Protein AF-A0A8H7TPP0-F1 (afdb_monomer_lite)

Secondary structure (DSSP, 8-state):
--TTS-EEEEEHHHH---SSGGG-TTTT-EEEEEETTEEEEEEEEEEE-TTTS-TT-EEE-HHHHHHHS-GGG-----EEEE-----SS-------PPP------

Structure (mmCIF, N/CA/C/O backbone):
data_AF-A0A8H7TPP0-F1
#
_entry.id   AF-A0A8H7TPP0-F1
#
loop_
_atom_site.group_PDB
_atom_site.id
_atom_site.type_symbol
_atom_site.label_atom_id
_atom_site.label_alt_id
_atom_site.label_comp_id
_atom_site.label_asym_id
_atom_site.label_entity_id
_atom_site.label_seq_id
_atom_site.pdbx_PDB_ins_code
_atom_site.Cartn_x
_atom_site.Cartn_y
_atom_site.Cartn_z
_atom_site.occupancy
_atom_site.B_iso_or_equiv
_atom_site.auth_seq_id
_atom_site.auth_comp_id
_atom_site.auth_asym_id
_atom_site.auth_atom_id
_atom_site.pdbx_PDB_model_num
ATOM 1 N N . MET A 1 1 ? -3.967 13.024 -3.037 1.00 47.53 1 MET A N 1
ATOM 2 C CA . MET A 1 1 ? -5.125 12.109 -2.986 1.00 47.53 1 MET A CA 1
ATOM 3 C C . MET A 1 1 ? -6.413 12.919 -2.833 1.00 47.53 1 MET A C 1
ATOM 5 O O . MET A 1 1 ? -6.389 13.888 -2.089 1.00 47.53 1 MET A O 1
ATOM 9 N N . HIS A 1 2 ? -7.486 12.621 -3.568 1.00 42.88 2 HIS A N 1
ATOM 10 C CA . HIS A 1 2 ? -8.831 13.176 -3.329 1.00 42.88 2 HIS A CA 1
ATOM 11 C C . HIS A 1 2 ? -9.809 12.001 -3.185 1.00 42.88 2 HIS A C 1
ATOM 13 O O . HIS A 1 2 ? -9.740 11.022 -3.929 1.00 42.88 2 HIS A O 1
ATOM 19 N N . ASP A 1 3 ? -10.685 12.098 -2.190 1.00 51.16 3 ASP A N 1
ATOM 20 C CA . ASP A 1 3 ? -11.010 11.003 -1.268 1.00 51.16 3 ASP A CA 1
ATOM 21 C C . ASP A 1 3 ? -12.348 10.299 -1.540 1.00 51.16 3 ASP A C 1
ATOM 23 O O . ASP A 1 3 ? -13.249 10.319 -0.705 1.00 51.16 3 ASP A O 1
ATOM 27 N N . THR A 1 4 ? -12.514 9.661 -2.701 1.00 50.41 4 THR A N 1
ATOM 28 C CA . THR A 1 4 ? -13.732 8.847 -2.957 1.00 50.41 4 THR A CA 1
ATOM 29 C C . THR A 1 4 ? -13.496 7.491 -3.607 1.00 50.41 4 THR A C 1
ATOM 31 O O . THR A 1 4 ? -14.320 6.595 -3.439 1.00 50.41 4 THR A O 1
ATOM 34 N N . ASN A 1 5 ? -12.355 7.279 -4.258 1.00 60.00 5 ASN A N 1
ATOM 35 C CA . ASN A 1 5 ? -12.004 5.976 -4.812 1.00 60.00 5 ASN A CA 1
ATOM 36 C C . ASN A 1 5 ? -11.072 5.289 -3.815 1.00 60.00 5 ASN A C 1
ATOM 38 O O . ASN A 1 5 ? -10.135 5.924 -3.345 1.00 60.00 5 ASN A O 1
ATOM 42 N N . GLY A 1 6 ? -11.341 4.036 -3.441 1.00 75.56 6 GLY A N 1
ATOM 43 C CA . GLY A 1 6 ? -10.471 3.275 -2.544 1.00 75.56 6 GLY A CA 1
ATOM 44 C C . GLY A 1 6 ? -9.111 3.046 -3.192 1.00 75.56 6 GLY A C 1
ATOM 45 O O . GLY A 1 6 ? -8.923 2.067 -3.913 1.00 75.56 6 GLY A O 1
ATOM 46 N N . VAL A 1 7 ? -8.192 3.986 -2.989 1.00 84.88 7 VAL A N 1
ATOM 47 C CA . VAL A 1 7 ? -6.881 4.019 -3.631 1.00 84.88 7 VAL A CA 1
ATOM 48 C C . VAL A 1 7 ? -5.772 3.947 -2.597 1.00 84.88 7 VAL A C 1
ATOM 50 O O . VAL A 1 7 ? -5.958 4.296 -1.429 1.00 84.88 7 VAL A O 1
ATOM 53 N N . VAL A 1 8 ? -4.618 3.475 -3.050 1.00 87.50 8 VAL A N 1
ATOM 54 C CA . VAL A 1 8 ? -3.416 3.333 -2.239 1.00 87.50 8 VAL A CA 1
ATOM 55 C C . VAL A 1 8 ? -2.188 3.802 -3.011 1.00 87.50 8 VAL A C 1
ATOM 57 O O . VAL A 1 8 ? -2.067 3.570 -4.221 1.00 87.50 8 VAL A O 1
ATOM 60 N N . ALA A 1 9 ? -1.275 4.448 -2.293 1.00 87.81 9 ALA A N 1
ATOM 61 C CA . ALA A 1 9 ? 0.085 4.688 -2.726 1.00 87.81 9 ALA A CA 1
ATOM 62 C C . ALA A 1 9 ? 1.005 3.604 -2.158 1.00 87.81 9 ALA A C 1
ATOM 64 O O . ALA A 1 9 ? 1.010 3.367 -0.948 1.00 87.81 9 ALA A O 1
ATOM 65 N N . LEU A 1 10 ? 1.794 2.956 -3.016 1.00 87.69 10 LEU A N 1
ATOM 66 C CA . LEU A 1 10 ? 2.853 2.050 -2.559 1.00 87.69 10 LEU A CA 1
ATOM 67 C C . LEU A 1 10 ? 4.170 2.809 -2.411 1.00 87.69 10 LEU A C 1
ATOM 69 O O . LEU A 1 10 ? 4.400 3.805 -3.104 1.00 87.69 10 LEU A O 1
ATOM 73 N N . SER A 1 11 ? 5.054 2.313 -1.546 1.00 86.81 11 SER A N 1
ATOM 74 C CA . SER A 1 11 ? 6.422 2.822 -1.450 1.00 86.81 11 SER A CA 1
ATOM 75 C C . SER A 1 11 ? 7.130 2.766 -2.809 1.00 86.81 11 SER A C 1
ATOM 77 O O . SER A 1 11 ? 6.879 1.879 -3.625 1.00 86.81 11 SER A O 1
ATOM 79 N N . ALA A 1 12 ? 8.072 3.676 -3.060 1.00 84.50 12 ALA A N 1
ATOM 80 C CA . ALA A 1 12 ? 8.864 3.652 -4.291 1.00 84.50 12 ALA A CA 1
ATOM 81 C C . ALA A 1 12 ? 9.621 2.323 -4.507 1.00 84.50 12 ALA A C 1
ATOM 83 O O . ALA A 1 12 ? 9.895 1.964 -5.652 1.00 84.50 12 ALA A O 1
ATOM 84 N N . TYR A 1 13 ? 9.935 1.595 -3.431 1.00 84.38 13 TYR A N 1
ATOM 85 C CA . TYR A 1 13 ? 10.589 0.287 -3.490 1.00 84.38 13 TYR A CA 1
ATOM 86 C C . TYR A 1 13 ? 9.640 -0.805 -3.998 1.00 84.38 13 TYR A C 1
ATOM 88 O O . TYR A 1 13 ? 10.044 -1.624 -4.820 1.00 84.38 13 TYR A O 1
ATOM 96 N N . ASP A 1 14 ? 8.374 -0.769 -3.574 1.00 84.94 14 ASP A N 1
ATOM 97 C CA . ASP A 1 14 ? 7.351 -1.747 -3.967 1.00 84.94 14 ASP A CA 1
ATOM 98 C C . ASP A 1 14 ? 6.653 -1.364 -5.283 1.00 84.94 14 ASP A C 1
ATOM 100 O O . ASP A 1 14 ? 6.119 -2.219 -5.990 1.00 84.94 14 ASP A O 1
ATOM 104 N N . TYR A 1 15 ? 6.671 -0.073 -5.634 1.00 83.50 15 TYR A N 1
ATOM 105 C CA . TYR A 1 15 ? 6.072 0.448 -6.862 1.00 83.50 15 TYR A CA 1
ATOM 106 C C . TYR A 1 15 ? 6.940 0.193 -8.105 1.00 83.50 15 TYR A C 1
ATOM 108 O O . TYR A 1 15 ? 6.436 0.102 -9.226 1.00 83.50 15 TYR A O 1
ATOM 116 N N . GLY A 1 16 ? 8.253 0.057 -7.911 1.00 84.75 16 GLY A N 1
ATOM 117 C CA . GLY A 1 16 ? 9.228 -0.162 -8.974 1.00 84.75 16 GLY A CA 1
ATOM 118 C C . GLY A 1 16 ? 9.889 1.120 -9.490 1.00 84.75 16 GLY A C 1
ATOM 119 O O . GLY A 1 16 ? 9.565 2.246 -9.102 1.00 84.75 16 GLY A O 1
ATOM 120 N N . THR A 1 17 ? 10.860 0.936 -10.385 1.00 83.25 17 THR A N 1
ATOM 121 C CA . THR A 1 17 ? 11.792 1.983 -10.843 1.00 83.25 17 THR A CA 1
ATOM 122 C C . THR A 1 17 ? 11.501 2.499 -12.253 1.00 83.25 17 THR A C 1
ATOM 124 O O . THR A 1 17 ? 12.348 3.166 -12.847 1.00 83.25 17 THR A O 1
ATOM 127 N N . GLU A 1 18 ? 10.310 2.218 -12.789 1.00 80.88 18 GLU A N 1
ATOM 128 C CA . GLU A 1 18 ? 9.907 2.661 -14.126 1.00 80.88 18 GLU A CA 1
ATOM 129 C C . GLU A 1 18 ? 10.059 4.178 -14.300 1.00 80.88 18 GLU A C 1
ATOM 131 O O . GLU A 1 18 ? 9.644 4.971 -13.446 1.00 80.88 18 GLU A O 1
ATOM 136 N N . ALA A 1 19 ? 10.628 4.587 -15.440 1.00 81.88 19 ALA A N 1
ATOM 137 C CA . ALA A 1 19 ? 10.871 5.997 -15.751 1.00 81.88 19 ALA A CA 1
ATOM 138 C C . ALA A 1 19 ? 9.562 6.799 -15.847 1.00 81.88 19 ALA A C 1
ATOM 140 O O . ALA A 1 19 ? 9.508 7.959 -15.441 1.00 81.88 19 ALA A O 1
ATOM 141 N N . ASN A 1 20 ? 8.500 6.163 -16.354 1.00 79.94 20 ASN A N 1
ATOM 142 C CA . ASN A 1 20 ? 7.138 6.672 -16.271 1.00 79.94 20 ASN A CA 1
ATOM 143 C C . ASN A 1 20 ? 6.349 5.817 -15.261 1.00 79.94 20 ASN A C 1
ATOM 145 O O . ASN A 1 20 ? 6.031 4.671 -15.583 1.00 79.94 20 ASN A O 1
ATOM 149 N N . PRO A 1 21 ? 5.991 6.342 -14.075 1.00 73.94 21 PRO A N 1
ATOM 150 C CA . PRO A 1 21 ? 5.285 5.571 -13.049 1.00 73.94 21 PRO A CA 1
ATOM 151 C C . PRO A 1 21 ? 3.905 5.082 -13.511 1.00 73.94 21 PRO A C 1
ATOM 153 O O . PRO A 1 21 ? 3.449 4.042 -13.056 1.00 73.94 21 PRO A O 1
ATOM 156 N N . ASN A 1 22 ? 3.279 5.748 -14.486 1.00 78.94 22 ASN A N 1
ATOM 157 C CA . ASN A 1 22 ? 2.014 5.285 -15.064 1.00 78.94 22 ASN A CA 1
ATOM 158 C C . ASN A 1 22 ? 2.141 3.937 -15.797 1.00 78.94 22 ASN A C 1
ATOM 160 O O . ASN A 1 22 ? 1.138 3.266 -16.016 1.00 78.94 22 ASN A O 1
ATOM 164 N N . ASN A 1 23 ? 3.363 3.543 -16.172 1.00 80.06 23 ASN A N 1
ATOM 165 C CA . ASN A 1 23 ? 3.650 2.272 -16.834 1.00 80.06 23 ASN A CA 1
ATOM 166 C C . ASN A 1 23 ? 4.112 1.189 -15.847 1.00 80.06 23 ASN A C 1
ATOM 168 O O . ASN A 1 23 ? 4.440 0.083 -16.275 1.00 80.06 23 ASN A O 1
ATOM 172 N N . ALA A 1 24 ? 4.175 1.491 -14.546 1.00 83.75 24 ALA A N 1
ATOM 173 C CA . ALA A 1 24 ? 4.558 0.509 -13.546 1.00 83.75 24 ALA A CA 1
ATOM 174 C C . ALA A 1 24 ? 3.588 -0.674 -13.561 1.00 83.75 24 ALA A C 1
ATOM 176 O O . ALA A 1 24 ? 2.373 -0.493 -13.522 1.00 83.75 24 ALA A O 1
ATOM 177 N N . ALA A 1 25 ? 4.129 -1.894 -13.546 1.00 85.00 25 ALA A N 1
ATOM 178 C CA . ALA A 1 25 ? 3.336 -3.124 -13.569 1.00 85.00 25 ALA A CA 1
ATOM 179 C C . ALA A 1 25 ? 2.388 -3.268 -12.363 1.00 85.00 25 ALA A C 1
ATOM 181 O O . ALA A 1 25 ? 1.474 -4.090 -12.386 1.00 85.00 25 ALA A O 1
ATOM 182 N N . VAL A 1 26 ? 2.618 -2.500 -11.294 1.00 85.06 26 VAL A N 1
ATOM 183 C CA . VAL A 1 26 ? 1.751 -2.458 -10.111 1.00 85.06 26 VAL A CA 1
ATOM 184 C C . VAL A 1 26 ? 0.613 -1.441 -10.224 1.00 85.06 26 VAL A C 1
ATOM 186 O O . VAL A 1 26 ? -0.373 -1.567 -9.504 1.00 85.06 26 VAL A O 1
ATOM 189 N N . CYS A 1 27 ? 0.726 -0.443 -11.105 1.00 86.00 27 CYS A N 1
ATOM 190 C CA . CYS A 1 27 ? -0.279 0.603 -11.253 1.00 86.00 27 CYS A CA 1
ATOM 191 C C . CYS A 1 27 ? -1.589 0.003 -11.790 1.00 86.00 27 CYS A C 1
ATOM 193 O O . CYS A 1 27 ? -1.591 -0.810 -12.713 1.00 86.00 27 CYS A O 1
ATOM 195 N N . GLY A 1 28 ? -2.714 0.365 -11.178 1.00 84.62 28 GLY A N 1
ATOM 196 C CA . GLY A 1 28 ? -4.042 -0.163 -11.481 1.00 84.62 28 GLY A CA 1
ATOM 197 C C . GLY A 1 28 ? -4.360 -1.529 -10.859 1.00 84.62 28 GLY A C 1
ATOM 198 O O . GLY A 1 28 ? -5.509 -1.973 -10.961 1.00 84.62 28 GLY A O 1
ATOM 199 N N . ARG A 1 29 ? -3.406 -2.198 -10.191 1.00 87.19 29 ARG A N 1
ATOM 200 C CA . ARG A 1 29 ? -3.665 -3.467 -9.485 1.00 87.19 29 ARG A CA 1
ATOM 201 C C . ARG A 1 29 ? -4.356 -3.239 -8.149 1.00 87.19 29 ARG A C 1
ATOM 203 O O . ARG A 1 29 ? -4.251 -2.175 -7.547 1.00 87.19 29 ARG A O 1
ATOM 210 N N . TRP A 1 30 ? -5.070 -4.260 -7.693 1.00 88.25 30 TRP A N 1
ATOM 211 C CA . TRP A 1 30 ? -5.728 -4.263 -6.391 1.00 88.25 30 TRP A CA 1
ATOM 212 C C . TRP A 1 30 ? -4.844 -4.946 -5.357 1.00 88.25 30 TRP A C 1
ATOM 214 O O . TRP A 1 30 ? -4.221 -5.967 -5.647 1.00 88.25 30 TRP A O 1
ATOM 224 N N . ILE A 1 31 ? -4.825 -4.397 -4.149 1.00 88.81 31 ILE A N 1
ATOM 225 C CA . ILE A 1 31 ? -4.244 -5.040 -2.976 1.00 88.81 31 ILE A CA 1
ATOM 226 C C . ILE A 1 31 ? -5.330 -5.308 -1.945 1.00 88.81 31 ILE A C 1
ATOM 228 O O . ILE A 1 31 ? -6.303 -4.561 -1.813 1.00 88.81 31 ILE A O 1
ATOM 232 N N . LYS A 1 32 ? -5.133 -6.373 -1.182 1.00 90.56 32 LYS A N 1
ATOM 233 C CA . LYS A 1 32 ? -5.909 -6.717 -0.002 1.00 90.56 32 LYS A CA 1
ATOM 234 C C . LYS A 1 32 ? -5.121 -6.273 1.221 1.00 90.56 32 LYS A C 1
ATOM 236 O O . LYS A 1 32 ? -3.996 -6.715 1.395 1.00 90.56 32 LYS A O 1
ATOM 241 N N . ILE A 1 33 ? -5.720 -5.451 2.073 1.00 89.75 33 ILE A N 1
ATOM 242 C CA . ILE A 1 33 ? -5.100 -4.910 3.288 1.00 89.75 33 ILE A CA 1
ATOM 243 C C . ILE A 1 33 ? -5.803 -5.525 4.491 1.00 89.75 33 ILE A C 1
ATOM 245 O O . ILE A 1 33 ? -7.032 -5.542 4.542 1.00 89.75 33 ILE A O 1
ATOM 249 N N . THR A 1 34 ? -5.046 -6.034 5.458 1.00 88.50 34 THR A N 1
ATOM 250 C CA . THR A 1 34 ? -5.571 -6.631 6.687 1.00 88.50 34 THR A CA 1
ATOM 251 C C . THR A 1 34 ? -4.935 -5.988 7.906 1.00 88.50 34 THR A C 1
ATOM 253 O O . THR A 1 34 ? -3.716 -5.945 8.032 1.00 88.50 34 THR A O 1
ATOM 256 N N . ALA A 1 35 ? -5.771 -5.515 8.823 1.00 89.19 35 ALA A N 1
ATOM 257 C CA . ALA A 1 35 ? -5.340 -4.940 10.085 1.00 89.19 35 ALA A CA 1
ATOM 258 C C . ALA A 1 35 ? -6.454 -4.992 11.130 1.00 89.19 35 ALA A C 1
ATOM 260 O O . ALA A 1 35 ? -7.636 -4.951 10.795 1.00 89.19 35 ALA A O 1
ATOM 261 N N . LYS A 1 36 ? -6.090 -5.093 12.416 1.00 86.94 36 LYS A N 1
ATOM 262 C CA . LYS A 1 36 ? -7.050 -5.207 13.537 1.00 86.94 36 LYS A CA 1
ATOM 263 C C . LYS A 1 36 ? -8.137 -6.285 13.328 1.00 86.94 36 LYS A C 1
ATOM 265 O O . LYS A 1 36 ? -9.271 -6.131 13.772 1.00 86.94 36 LYS A O 1
ATOM 270 N N . GLY A 1 37 ? -7.807 -7.370 12.621 1.00 87.88 37 GLY A N 1
ATOM 271 C CA . GLY A 1 37 ? -8.759 -8.436 12.281 1.00 87.88 37 GLY A CA 1
ATOM 272 C C . GLY A 1 37 ? -9.805 -8.061 11.221 1.00 87.88 37 GLY A C 1
ATOM 273 O O . GLY A 1 37 ? -10.712 -8.849 10.966 1.00 87.88 37 GLY A O 1
ATOM 274 N N . ARG A 1 38 ? -9.691 -6.884 10.597 1.00 88.56 38 ARG A N 1
ATOM 275 C CA . ARG A 1 38 ? -10.488 -6.460 9.444 1.00 88.56 38 ARG A CA 1
ATOM 276 C C . ARG A 1 38 ? -9.666 -6.526 8.173 1.00 88.56 38 ARG A C 1
ATOM 278 O O . ARG A 1 38 ? -8.450 -6.366 8.198 1.00 88.56 38 ARG A O 1
ATOM 285 N N . THR A 1 39 ? -10.357 -6.713 7.061 1.00 88.44 39 THR A N 1
ATOM 286 C CA . THR A 1 39 ? -9.758 -6.758 5.734 1.00 88.44 39 THR A CA 1
ATOM 287 C C . THR A 1 39 ? -10.532 -5.836 4.804 1.00 88.44 39 THR A C 1
ATOM 289 O O . THR A 1 39 ? -11.755 -5.930 4.735 1.00 88.44 39 THR A O 1
ATOM 292 N N . THR A 1 40 ? -9.816 -5.007 4.053 1.00 90.38 40 THR A N 1
ATOM 293 C CA . THR A 1 40 ? -10.359 -4.162 2.980 1.00 90.38 40 THR A CA 1
ATOM 294 C C . THR A 1 40 ? -9.490 -4.284 1.723 1.00 90.38 40 THR A C 1
ATOM 296 O O . THR A 1 40 ? -8.507 -5.033 1.704 1.00 90.38 40 THR A O 1
ATOM 299 N N . ARG A 1 41 ? -9.876 -3.608 0.642 1.00 90.06 41 ARG A N 1
ATOM 300 C CA . ARG A 1 41 ? -9.190 -3.633 -0.652 1.00 90.06 41 ARG A CA 1
ATOM 301 C C . ARG A 1 41 ? -8.992 -2.215 -1.163 1.00 90.06 41 ARG A C 1
ATOM 303 O O . ARG A 1 41 ? -9.879 -1.381 -1.011 1.00 90.06 41 ARG A O 1
ATOM 310 N N . ALA A 1 42 ? -7.859 -1.970 -1.807 1.00 88.88 42 ALA A N 1
ATOM 311 C CA . ALA A 1 42 ? -7.549 -0.685 -2.423 1.00 88.88 42 ALA A CA 1
ATOM 312 C C . ALA A 1 42 ? -6.835 -0.880 -3.760 1.00 88.88 42 ALA A C 1
ATOM 314 O O . ALA A 1 42 ? -6.119 -1.864 -3.952 1.00 88.88 42 ALA A O 1
ATOM 315 N N . GLN A 1 43 ? -7.024 0.061 -4.680 1.00 88.25 43 GLN A N 1
ATOM 316 C CA . GLN A 1 43 ? -6.370 0.051 -5.982 1.00 88.25 43 GLN A CA 1
ATOM 317 C C . GLN A 1 43 ? -5.119 0.932 -5.974 1.00 88.25 43 GLN A C 1
ATOM 319 O O . GLN A 1 43 ? -5.161 2.093 -5.568 1.00 88.25 43 GLN A O 1
ATOM 324 N N . VAL A 1 44 ? -4.003 0.385 -6.444 1.00 88.62 44 VAL A N 1
ATOM 325 C CA . VAL A 1 44 ? -2.722 1.085 -6.537 1.00 88.62 44 VAL A CA 1
ATOM 326 C C . VAL A 1 44 ? -2.801 2.119 -7.648 1.00 88.62 44 VAL A C 1
ATOM 328 O O . VAL A 1 44 ? -2.924 1.764 -8.816 1.00 88.62 44 VAL A O 1
ATOM 331 N N . TRP A 1 45 ? -2.709 3.396 -7.296 1.00 87.62 45 TRP A N 1
ATOM 332 C CA . TRP A 1 45 ? -2.747 4.494 -8.271 1.00 87.62 45 TRP A CA 1
ATOM 333 C C . TRP A 1 45 ? -1.641 5.516 -8.090 1.00 87.62 45 TRP A C 1
ATOM 335 O O . TRP A 1 45 ? -1.419 6.324 -8.989 1.00 87.62 45 TRP A O 1
ATOM 345 N N . ASP A 1 46 ? -0.940 5.472 -6.963 1.00 83.81 46 ASP A N 1
ATOM 346 C CA . ASP A 1 46 ? 0.068 6.465 -6.640 1.00 83.81 46 ASP A CA 1
ATOM 347 C C . ASP A 1 46 ? 1.351 5.805 -6.130 1.00 83.81 46 ASP A C 1
ATOM 349 O O . ASP A 1 46 ? 1.365 4.652 -5.683 1.00 83.81 46 ASP A O 1
ATOM 353 N N . LYS A 1 47 ? 2.447 6.547 -6.231 1.00 83.56 47 LYS A N 1
ATOM 354 C CA . LYS A 1 47 ? 3.755 6.155 -5.727 1.00 83.56 47 LYS A CA 1
ATOM 355 C C . LYS A 1 47 ? 4.147 7.124 -4.630 1.00 83.56 47 LYS A C 1
ATOM 357 O O . LYS A 1 47 ? 4.432 8.288 -4.901 1.00 83.56 47 LYS A O 1
ATOM 362 N N . CYS A 1 48 ? 4.260 6.617 -3.413 1.00 82.38 48 CYS A N 1
ATOM 363 C CA . CYS A 1 48 ? 4.812 7.388 -2.319 1.00 82.38 48 CYS A CA 1
ATOM 364 C C . CYS A 1 48 ? 6.350 7.423 -2.431 1.00 82.38 48 CYS A C 1
ATOM 366 O O . CYS A 1 48 ? 6.989 6.370 -2.571 1.00 82.38 48 CYS A O 1
ATOM 368 N N . PRO A 1 49 ? 6.984 8.607 -2.409 1.00 76.81 49 PRO A N 1
ATOM 369 C CA . PRO A 1 49 ? 8.434 8.721 -2.495 1.00 76.81 49 PRO A CA 1
ATOM 370 C C . PRO A 1 49 ? 9.121 8.035 -1.305 1.00 76.81 49 PRO A C 1
ATOM 372 O O . PRO A 1 49 ? 8.677 8.124 -0.164 1.00 76.81 49 PRO A O 1
ATOM 375 N N . GLY A 1 50 ? 10.254 7.375 -1.565 1.00 64.81 50 GLY A N 1
ATOM 376 C CA . GLY A 1 50 ? 10.914 6.496 -0.587 1.00 64.81 50 GLY A CA 1
ATOM 377 C C . GLY A 1 50 ? 11.466 7.176 0.674 1.00 64.81 50 GLY A C 1
ATOM 378 O O . GLY A 1 50 ? 11.846 6.478 1.607 1.00 64.81 50 GLY A O 1
ATOM 379 N N . ILE A 1 51 ? 11.536 8.512 0.708 1.00 72.00 51 ILE A N 1
ATOM 380 C CA . ILE A 1 51 ? 11.944 9.276 1.901 1.00 72.00 51 ILE A CA 1
ATOM 381 C C . ILE A 1 51 ? 10.781 9.359 2.907 1.00 72.00 51 ILE A C 1
ATOM 383 O O . ILE A 1 51 ? 11.017 9.418 4.108 1.00 72.00 51 ILE A O 1
ATOM 387 N N . GLU A 1 52 ? 9.538 9.336 2.417 1.00 74.38 52 GLU A N 1
ATOM 388 C CA . GLU A 1 52 ? 8.315 9.472 3.221 1.00 74.38 52 GLU A CA 1
ATOM 389 C C . GLU A 1 52 ? 7.627 8.121 3.461 1.00 74.38 52 GLU A C 1
ATOM 391 O O . GLU A 1 52 ? 6.990 7.936 4.495 1.00 74.38 52 GLU A O 1
ATOM 396 N N . CYS A 1 53 ? 7.811 7.154 2.552 1.00 79.50 53 CYS A N 1
ATOM 397 C CA . CYS A 1 53 ? 7.321 5.786 2.704 1.00 79.50 53 CYS A CA 1
ATOM 398 C C . CYS A 1 53 ? 8.468 4.776 2.579 1.00 79.50 53 CYS A C 1
ATOM 400 O O . CYS A 1 53 ? 8.942 4.527 1.462 1.00 79.50 53 CYS A O 1
ATOM 402 N N . PRO A 1 54 ? 8.915 4.169 3.692 1.00 80.25 54 PRO A N 1
ATOM 403 C CA . PRO A 1 54 ? 9.875 3.078 3.626 1.00 80.25 54 PRO A CA 1
ATOM 404 C C . PRO A 1 54 ? 9.257 1.844 2.944 1.00 80.25 54 PRO A C 1
ATOM 406 O O . PRO A 1 54 ? 8.049 1.772 2.711 1.00 80.25 54 PRO A O 1
ATOM 409 N N . SER A 1 55 ? 10.099 0.875 2.579 1.00 78.38 55 SER A N 1
ATOM 410 C CA . SER A 1 55 ? 9.651 -0.355 1.907 1.00 78.38 55 SER A CA 1
ATOM 411 C C . SER A 1 55 ? 8.591 -1.083 2.738 1.00 78.38 55 SER A C 1
ATOM 413 O O . SER A 1 55 ? 8.764 -1.245 3.941 1.00 78.38 55 SER A O 1
ATOM 415 N N . GLY A 1 56 ? 7.513 -1.541 2.107 1.00 80.50 56 GLY A N 1
ATOM 416 C CA . GLY A 1 56 ? 6.382 -2.192 2.769 1.00 80.50 56 GLY A CA 1
ATOM 417 C C . GLY A 1 56 ? 5.303 -1.232 3.279 1.00 80.50 56 GLY A C 1
ATOM 418 O O . GLY A 1 56 ? 4.179 -1.679 3.515 1.00 80.50 56 GLY A O 1
ATOM 419 N N . SER A 1 57 ? 5.592 0.070 3.394 1.00 83.25 57 SER A N 1
ATOM 420 C CA . SER A 1 57 ? 4.598 1.067 3.797 1.00 83.25 57 SER A CA 1
ATOM 421 C C . SER A 1 57 ? 3.644 1.413 2.659 1.00 83.25 57 SER A C 1
ATOM 423 O O . SER A 1 57 ? 4.037 1.549 1.496 1.00 83.25 57 SER A O 1
ATOM 425 N N . ILE A 1 58 ? 2.381 1.606 3.034 1.00 86.56 58 ILE A N 1
ATOM 426 C CA . ILE A 1 58 ? 1.302 2.012 2.140 1.00 86.56 58 ILE A CA 1
ATOM 427 C C . ILE A 1 58 ? 0.598 3.244 2.700 1.00 86.56 58 ILE A C 1
ATOM 429 O O . ILE A 1 58 ? 0.390 3.343 3.909 1.00 86.56 58 ILE A O 1
ATOM 433 N N . ASP A 1 59 ? 0.217 4.162 1.818 1.00 87.69 59 ASP A N 1
ATOM 434 C CA . ASP A 1 59 ? -0.621 5.311 2.162 1.00 87.69 59 ASP A CA 1
ATOM 435 C C . ASP A 1 59 ? -1.995 5.136 1.513 1.00 87.69 59 ASP A C 1
ATOM 437 O O . ASP A 1 59 ? -2.110 5.030 0.293 1.00 87.69 59 ASP A O 1
ATOM 441 N N . ILE A 1 60 ? -3.035 5.012 2.331 1.00 86.44 60 ILE A N 1
ATOM 442 C CA . ILE A 1 60 ? -4.379 4.615 1.896 1.00 86.44 60 ILE A CA 1
ATOM 443 C C . ILE A 1 60 ? -5.361 5.765 2.061 1.00 86.44 60 ILE A C 1
ATOM 445 O O . ILE A 1 60 ? -5.206 6.614 2.936 1.00 86.44 60 ILE A O 1
ATOM 449 N N . SER A 1 61 ? -6.412 5.791 1.240 1.00 86.19 61 SER A N 1
ATOM 450 C CA . SER A 1 61 ? -7.395 6.874 1.329 1.00 86.19 61 SER A CA 1
ATOM 451 C C . SER A 1 61 ? -8.140 6.834 2.665 1.00 86.19 61 SER A C 1
ATOM 453 O O . SER A 1 61 ? -8.350 5.747 3.216 1.00 86.19 61 SER A O 1
ATOM 455 N N . PRO A 1 62 ? -8.617 7.986 3.176 1.00 85.88 62 PRO A N 1
ATOM 456 C CA . PRO A 1 62 ? -9.389 8.035 4.415 1.00 85.88 62 PRO A CA 1
ATOM 457 C C . PRO A 1 62 ? -10.576 7.065 4.416 1.00 85.88 62 PRO A C 1
ATOM 459 O O . PRO A 1 62 ? -10.877 6.469 5.444 1.00 85.88 62 PRO A O 1
ATOM 462 N N . SER A 1 63 ? -11.205 6.853 3.256 1.00 84.12 63 SER A N 1
ATOM 463 C CA . SER A 1 63 ? -12.272 5.865 3.071 1.00 84.12 63 SER A CA 1
ATOM 464 C C . SER A 1 63 ? -11.817 4.424 3.343 1.00 84.12 63 SER A C 1
ATOM 466 O O . SER A 1 63 ? -12.473 3.719 4.101 1.00 84.12 63 SER A O 1
ATOM 468 N N . VAL A 1 64 ? -10.671 4.000 2.800 1.00 85.19 64 VAL A N 1
ATOM 469 C CA . VAL A 1 64 ? -10.108 2.654 3.026 1.00 85.19 64 VAL A CA 1
ATOM 470 C C . VAL A 1 64 ? -9.661 2.499 4.480 1.00 85.19 64 VAL A C 1
ATOM 472 O O . VAL A 1 64 ? -9.844 1.442 5.082 1.00 85.19 64 VAL A O 1
ATOM 475 N N . PHE A 1 65 ? -9.104 3.555 5.080 1.00 87.62 65 PHE A N 1
ATOM 476 C CA . PHE A 1 65 ? -8.697 3.531 6.485 1.00 87.62 65 PHE A CA 1
ATOM 477 C C . PHE A 1 65 ? -9.905 3.380 7.421 1.00 87.62 65 PHE A C 1
ATOM 479 O O . PHE A 1 65 ? -9.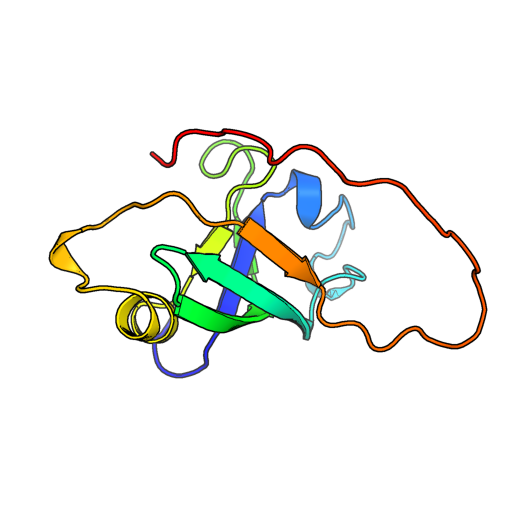856 2.570 8.346 1.00 87.62 65 PHE A O 1
ATOM 486 N N . GLN A 1 66 ? -11.005 4.089 7.144 1.00 88.56 66 GLN A N 1
ATOM 487 C CA . GLN A 1 66 ? -12.257 4.020 7.911 1.00 88.56 66 GLN A CA 1
ATOM 488 C C . GLN A 1 66 ? -12.904 2.627 7.912 1.00 88.56 66 GLN A C 1
ATOM 490 O O . GLN A 1 66 ? -13.533 2.252 8.905 1.00 88.56 66 GLN A O 1
ATOM 495 N N . ASP A 1 67 ? -12.704 1.823 6.861 1.00 87.00 67 ASP A N 1
ATOM 496 C CA . ASP A 1 67 ? -13.156 0.424 6.843 1.00 87.00 67 ASP A CA 1
ATOM 497 C C . ASP A 1 67 ? -12.448 -0.421 7.918 1.00 87.00 67 ASP A C 1
ATOM 499 O O . ASP A 1 67 ? -13.026 -1.349 8.502 1.00 87.00 67 ASP A O 1
ATOM 503 N N . ILE A 1 68 ? -11.191 -0.082 8.215 1.00 88.44 68 ILE A N 1
ATOM 504 C CA . ILE A 1 68 ? -10.347 -0.768 9.194 1.00 88.44 68 ILE A CA 1
ATOM 505 C C . ILE A 1 68 ? -10.569 -0.192 10.598 1.00 88.44 68 ILE A C 1
ATOM 507 O O . ILE A 1 68 ? -10.809 -0.941 11.548 1.00 88.44 68 ILE A O 1
ATOM 511 N N . THR A 1 69 ? -10.453 1.127 10.764 1.00 88.44 69 THR A N 1
ATOM 512 C CA . THR A 1 69 ? -10.504 1.797 12.071 1.00 88.44 69 THR A CA 1
ATOM 513 C C . THR A 1 69 ? -10.839 3.286 11.941 1.00 88.44 69 THR A C 1
ATOM 515 O O . THR A 1 69 ? -10.770 3.868 10.868 1.00 88.44 69 THR A O 1
ATOM 518 N N . ASP A 1 70 ? -11.159 3.932 13.063 1.00 87.56 70 ASP A N 1
ATOM 519 C CA . ASP A 1 70 ? -11.384 5.380 13.119 1.00 87.56 70 ASP A CA 1
ATOM 520 C C . ASP A 1 70 ? -10.133 6.194 12.726 1.00 87.56 70 ASP A C 1
ATOM 522 O O . ASP A 1 70 ? -9.023 5.858 13.148 1.00 87.56 70 ASP A O 1
ATOM 526 N N . LEU A 1 71 ? -10.317 7.284 11.967 1.00 85.88 71 LEU A N 1
ATOM 527 C CA . LEU A 1 71 ? -9.234 8.165 11.498 1.00 85.88 71 LEU A CA 1
ATOM 528 C C . LEU A 1 71 ? -8.393 8.766 12.635 1.00 85.88 71 LEU A C 1
ATOM 530 O O . LEU A 1 71 ? -7.228 9.084 12.415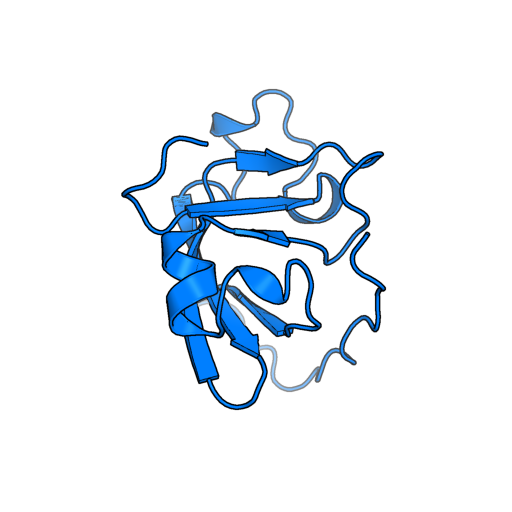 1.00 85.88 71 LEU A O 1
ATOM 534 N N . SER A 1 72 ? -8.944 8.897 13.847 1.00 86.19 72 SER A N 1
ATOM 535 C CA . SER A 1 72 ? -8.216 9.379 15.032 1.00 86.19 72 SER A CA 1
ATOM 536 C C . SER A 1 72 ? -7.019 8.509 15.422 1.00 86.19 72 SER A C 1
ATOM 538 O O . SER A 1 72 ? -6.139 8.976 16.140 1.00 86.19 72 SER A O 1
ATOM 540 N N . VAL A 1 73 ? -6.956 7.264 14.937 1.00 88.88 73 VAL A N 1
ATOM 541 C CA . VAL A 1 73 ? -5.793 6.385 15.119 1.00 88.88 73 VAL A CA 1
ATOM 542 C C . VAL A 1 73 ? -4.584 6.884 14.320 1.00 88.88 73 VAL A C 1
ATOM 544 O O . VAL A 1 73 ? -3.454 6.725 14.772 1.00 88.88 73 VAL A O 1
ATOM 547 N N . GLY A 1 74 ? -4.809 7.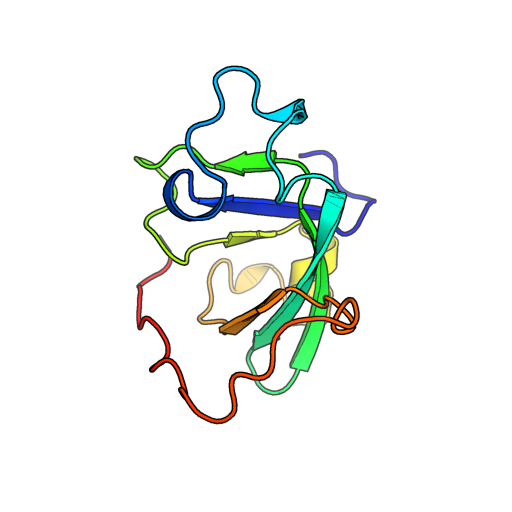496 13.153 1.00 83.69 74 GLY A N 1
ATOM 548 C CA . GLY A 1 74 ? -3.773 8.043 12.272 1.00 83.69 74 GLY A CA 1
ATOM 549 C C . GLY A 1 74 ? -2.925 6.989 11.551 1.00 83.69 74 GLY A C 1
ATOM 550 O O . GLY A 1 74 ? -2.901 6.950 10.327 1.00 83.69 74 GLY A O 1
ATOM 551 N N . ARG A 1 75 ? -2.242 6.120 12.303 1.00 84.44 75 ARG A N 1
ATOM 552 C CA . ARG A 1 75 ? -1.287 5.114 11.810 1.00 84.44 75 ARG A CA 1
ATOM 553 C C . ARG A 1 75 ? -1.514 3.779 12.509 1.00 84.44 75 ARG A C 1
ATOM 555 O O . ARG A 1 75 ? -1.816 3.738 13.700 1.00 84.44 75 ARG A O 1
ATOM 562 N N . LEU A 1 76 ? -1.360 2.679 11.782 1.00 86.06 76 LEU A N 1
ATOM 563 C CA . LEU A 1 76 ? -1.498 1.336 12.340 1.00 86.06 76 LEU A CA 1
ATOM 564 C C . LEU A 1 76 ? -0.702 0.316 11.529 1.00 86.06 76 LEU A C 1
ATOM 566 O O . LEU A 1 76 ? -0.451 0.524 10.345 1.00 86.06 76 LEU A O 1
ATOM 570 N N . GLU A 1 77 ? -0.361 -0.807 12.156 1.00 86.81 77 GLU A N 1
ATOM 571 C CA . GLU A 1 77 ? 0.259 -1.932 11.459 1.00 86.81 77 GLU A CA 1
ATOM 572 C C . GLU A 1 77 ? -0.773 -2.709 10.639 1.00 86.81 77 GLU A C 1
ATOM 574 O O . GLU A 1 77 ? -1.836 -3.101 11.139 1.00 86.81 77 GLU A O 1
ATOM 579 N N . ALA A 1 78 ? -0.435 -2.948 9.375 1.00 87.88 78 ALA A N 1
ATOM 580 C CA . ALA A 1 78 ? -1.244 -3.705 8.439 1.00 87.88 78 ALA A CA 1
ATOM 581 C C . ALA A 1 78 ? -0.366 -4.650 7.622 1.00 87.88 78 ALA A C 1
ATOM 583 O O . ALA A 1 78 ? 0.787 -4.348 7.326 1.00 87.88 78 ALA A O 1
ATOM 584 N N . THR A 1 79 ? -0.940 -5.773 7.208 1.00 88.62 79 THR A N 1
ATOM 585 C CA . THR A 1 79 ? -0.362 -6.629 6.172 1.00 88.62 79 THR A CA 1
ATOM 586 C C . THR A 1 79 ? -1.119 -6.408 4.877 1.00 88.62 79 THR A C 1
ATOM 588 O O . THR A 1 79 ? -2.339 -6.217 4.897 1.00 88.62 79 THR A O 1
ATOM 591 N N . TRP A 1 80 ? -0.430 -6.459 3.745 1.00 90.31 80 TRP A N 1
ATOM 592 C CA . TRP A 1 80 ? -1.083 -6.357 2.453 1.00 90.31 80 TRP A CA 1
ATOM 593 C C . TRP A 1 80 ? -0.439 -7.267 1.420 1.00 90.31 80 TRP A C 1
ATOM 595 O O . TRP A 1 80 ? 0.756 -7.535 1.473 1.00 90.31 80 TRP A O 1
ATOM 605 N N . ASP A 1 81 ? -1.258 -7.709 0.474 1.00 89.44 81 ASP A N 1
ATOM 606 C CA . ASP A 1 81 ? -0.848 -8.557 -0.638 1.00 89.44 81 ASP A CA 1
ATOM 607 C C . ASP A 1 81 ? -1.612 -8.139 -1.892 1.00 89.44 81 ASP A C 1
ATOM 609 O O . ASP A 1 81 ? -2.764 -7.701 -1.810 1.00 89.44 81 ASP A O 1
ATOM 613 N N . PHE A 1 82 ? -1.001 -8.295 -3.064 1.00 88.00 82 PHE A N 1
ATOM 614 C CA . PHE A 1 82 ? -1.720 -8.111 -4.320 1.00 88.00 82 PHE A CA 1
ATOM 615 C C . PHE A 1 82 ? -2.834 -9.151 -4.461 1.00 88.00 82 PHE A C 1
ATOM 617 O O . PHE A 1 82 ? -2.645 -10.336 -4.193 1.00 88.00 82 PHE A O 1
ATOM 624 N N . GLU A 1 83 ? -4.010 -8.709 -4.902 1.00 84.38 83 GLU A N 1
ATOM 625 C CA . GLU A 1 83 ? -5.184 -9.567 -5.077 1.00 84.38 83 GLU A CA 1
ATOM 626 C C . GLU A 1 83 ? -5.165 -10.325 -6.414 1.00 84.38 83 GLU A C 1
ATOM 628 O O . GLU A 1 83 ? -6.214 -10.680 -6.952 1.00 84.38 83 GLU A O 1
ATOM 633 N N . ASP A 1 84 ? -3.989 -10.550 -7.002 1.00 70.62 84 ASP A N 1
ATOM 634 C CA . ASP A 1 84 ? -3.920 -11.184 -8.311 1.00 70.62 84 ASP A CA 1
ATOM 635 C C . ASP A 1 84 ? -4.472 -12.607 -8.207 1.00 70.62 84 ASP A C 1
ATOM 637 O O . ASP A 1 84 ? -3.907 -13.492 -7.563 1.00 70.62 84 ASP A O 1
ATOM 641 N N . ASN A 1 85 ? -5.592 -12.841 -8.885 1.00 49.94 85 ASN A N 1
ATOM 642 C CA . ASN A 1 85 ? -5.991 -14.186 -9.256 1.00 49.94 85 ASN A CA 1
ATOM 643 C C . ASN A 1 85 ? -4.827 -14.743 -10.099 1.00 49.94 85 ASN A C 1
ATOM 645 O O . ASN A 1 85 ? -4.423 -14.055 -11.043 1.00 49.94 85 ASN A O 1
ATOM 649 N N . PRO A 1 86 ? -4.238 -15.909 -9.772 1.00 46.72 86 PRO A N 1
ATOM 650 C CA . PRO A 1 86 ? -3.023 -16.369 -10.425 1.00 46.72 86 PRO A CA 1
ATOM 651 C C . PRO A 1 86 ? -3.289 -16.473 -11.922 1.00 46.72 86 PRO A C 1
ATOM 653 O O . PRO A 1 86 ? -4.050 -17.329 -12.378 1.00 46.72 86 PRO A O 1
ATOM 656 N N . VAL A 1 87 ? -2.679 -15.576 -12.696 1.00 45.84 87 VAL A N 1
ATOM 657 C CA . VAL A 1 87 ? -2.632 -15.712 -14.145 1.00 45.84 87 VAL A CA 1
ATOM 658 C C . VAL A 1 87 ? -1.857 -17.002 -14.379 1.00 45.84 87 VAL A C 1
ATOM 660 O O . VAL A 1 87 ? -0.677 -17.095 -14.046 1.00 45.84 87 VAL A O 1
ATOM 663 N N . VAL A 1 88 ? -2.583 -18.030 -14.817 1.00 47.56 88 VAL A N 1
ATOM 664 C CA . VAL A 1 88 ? -2.115 -19.387 -15.115 1.00 47.56 88 VAL A CA 1
ATOM 665 C C . VAL A 1 88 ? -0.689 -19.346 -15.670 1.00 47.56 88 VAL A C 1
ATOM 667 O O . VAL A 1 88 ? -0.484 -18.891 -16.793 1.00 47.56 88 VAL A O 1
ATOM 670 N N . GLY A 1 89 ? 0.296 -19.806 -14.885 1.00 46.16 89 GLY A N 1
ATOM 671 C CA . GLY A 1 89 ? 1.663 -19.911 -15.395 1.00 46.16 89 GLY A CA 1
ATOM 672 C C . GLY A 1 89 ? 2.832 -20.078 -14.427 1.00 46.16 89 GLY A C 1
ATOM 673 O O . GLY A 1 89 ? 3.892 -20.456 -14.912 1.00 46.16 89 GLY A O 1
ATOM 674 N N . VAL A 1 90 ? 2.715 -19.855 -13.110 1.00 40.12 90 VAL A N 1
ATOM 675 C CA . VAL A 1 90 ? 3.857 -20.110 -12.203 1.00 40.12 90 VAL A CA 1
ATOM 676 C C . VAL A 1 90 ? 3.407 -20.750 -10.892 1.00 40.12 90 VAL A C 1
ATOM 678 O O . VAL A 1 90 ? 2.809 -20.121 -10.026 1.00 40.12 90 VAL A O 1
ATOM 681 N N . SER A 1 91 ? 3.708 -22.041 -10.760 1.00 50.12 91 SER A N 1
ATOM 682 C CA . SER A 1 91 ? 3.652 -22.777 -9.503 1.00 50.12 91 SER A CA 1
ATOM 683 C C . SER A 1 91 ? 4.808 -22.326 -8.613 1.00 50.12 91 SER A C 1
ATOM 685 O O . SER A 1 91 ? 5.957 -22.661 -8.889 1.00 50.12 91 SER A O 1
ATOM 687 N N . ALA A 1 92 ? 4.508 -21.624 -7.525 1.00 46.19 92 ALA A N 1
ATOM 688 C CA . ALA A 1 92 ? 5.402 -21.526 -6.378 1.00 46.19 92 ALA A CA 1
ATOM 689 C C . ALA A 1 92 ? 4.573 -21.720 -5.109 1.00 46.19 92 ALA A C 1
ATOM 691 O O . ALA A 1 92 ? 4.067 -20.786 -4.494 1.00 46.19 92 ALA A O 1
ATOM 692 N N . ALA A 1 93 ? 4.407 -22.990 -4.750 1.00 44.16 93 ALA A N 1
ATOM 693 C CA . ALA A 1 93 ? 4.094 -23.367 -3.390 1.00 44.16 93 ALA A CA 1
ATOM 694 C C . ALA A 1 93 ? 5.156 -22.783 -2.445 1.00 44.16 93 ALA A C 1
ATOM 696 O O . ALA A 1 93 ? 6.349 -22.864 -2.725 1.00 44.16 93 ALA A O 1
ATOM 697 N N . SER A 1 94 ? 4.697 -22.291 -1.295 1.00 49.28 94 SER A N 1
ATOM 698 C CA . SER A 1 94 ? 5.493 -22.101 -0.083 1.00 49.28 94 SER A CA 1
ATOM 699 C C . SER A 1 94 ? 6.664 -21.121 -0.182 1.00 49.28 94 SER A C 1
ATOM 701 O O . SER A 1 94 ? 7.812 -21.542 -0.252 1.00 49.28 94 SER A O 1
ATOM 703 N N . LEU A 1 95 ? 6.390 -19.837 0.032 1.00 40.38 95 LEU A N 1
ATOM 704 C CA . LEU A 1 95 ? 7.207 -19.022 0.932 1.00 40.38 95 LEU A CA 1
ATOM 705 C C . LEU A 1 95 ? 6.246 -18.121 1.698 1.00 40.38 95 LEU A C 1
ATOM 707 O O . LEU A 1 95 ? 5.662 -17.218 1.118 1.00 40.38 95 LEU A O 1
ATOM 711 N N . ILE A 1 96 ? 6.038 -18.412 2.981 1.00 46.88 96 ILE A N 1
ATOM 712 C CA . ILE A 1 96 ? 5.444 -17.461 3.922 1.00 46.88 96 ILE A CA 1
ATOM 713 C C . ILE A 1 96 ? 6.456 -16.311 4.010 1.00 46.88 96 ILE A C 1
ATOM 715 O O . ILE A 1 96 ? 7.542 -16.541 4.552 1.00 46.88 96 ILE A O 1
ATOM 719 N N . PRO A 1 97 ? 6.185 -15.110 3.472 1.00 39.62 97 PRO A N 1
ATOM 720 C CA . PRO A 1 97 ? 7.027 -13.969 3.765 1.00 39.62 97 PRO A CA 1
ATOM 721 C C . PRO A 1 97 ? 6.709 -13.584 5.210 1.00 39.62 97 PRO A C 1
ATOM 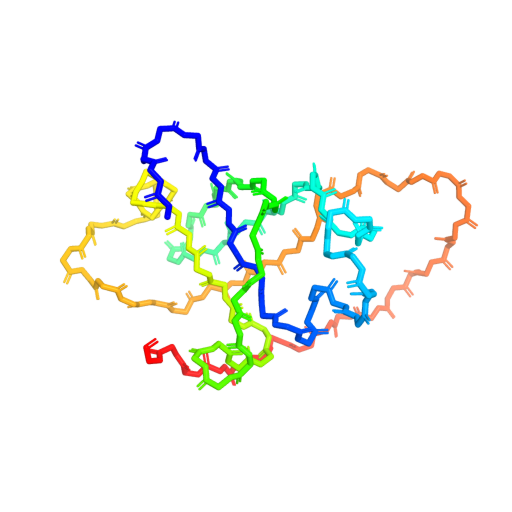723 O O . PRO A 1 97 ? 5.547 -13.381 5.567 1.00 39.62 97 PRO A O 1
ATOM 726 N N . LEU A 1 98 ? 7.728 -13.544 6.070 1.00 38.44 98 LEU A N 1
ATOM 727 C CA . LEU A 1 98 ? 7.594 -12.892 7.371 1.00 38.44 98 LEU A CA 1
ATOM 728 C C . LEU A 1 98 ? 7.032 -11.481 7.145 1.00 38.44 98 LEU A C 1
ATOM 730 O O . LEU A 1 98 ? 7.481 -10.814 6.208 1.00 38.44 98 LEU A O 1
ATOM 734 N N . PRO A 1 99 ? 6.078 -11.018 7.971 1.00 40.91 99 PRO A N 1
ATOM 735 C CA . PRO A 1 99 ? 5.596 -9.655 7.852 1.00 40.91 99 PRO A CA 1
ATOM 736 C C . PRO A 1 99 ? 6.803 -8.722 8.030 1.00 40.91 99 PRO A C 1
ATOM 738 O O . PRO A 1 99 ? 7.545 -8.893 9.004 1.00 40.91 99 PRO A O 1
ATOM 741 N N . PRO A 1 100 ? 7.053 -7.768 7.117 1.00 37.03 100 PRO A N 1
ATOM 742 C CA . PRO A 1 100 ? 7.956 -6.677 7.425 1.00 37.03 100 PRO A CA 1
ATOM 743 C C . PRO A 1 100 ? 7.301 -5.892 8.564 1.00 37.03 100 PRO A C 1
ATOM 745 O O . PRO A 1 100 ? 6.383 -5.107 8.350 1.00 37.03 100 PRO A O 1
ATOM 748 N N . SER A 1 101 ? 7.721 -6.165 9.801 1.00 45.12 101 SER A N 1
ATOM 749 C CA . SER A 1 101 ? 7.511 -5.247 10.915 1.00 45.12 101 SER A CA 1
ATOM 750 C C . SER A 1 101 ? 8.188 -3.947 10.520 1.00 45.12 101 SER A C 1
ATOM 752 O O . SER A 1 101 ? 9.416 -3.876 10.526 1.00 45.12 101 SER A O 1
ATOM 754 N N . LEU A 1 102 ? 7.406 -2.953 10.111 1.00 35.19 102 LEU A N 1
ATOM 755 C CA . LEU A 1 102 ? 7.936 -1.637 9.818 1.00 35.19 102 LEU A CA 1
ATOM 756 C C . LEU A 1 102 ? 6.968 -0.566 10.303 1.00 35.19 102 LEU A C 1
ATOM 758 O O . LEU A 1 102 ? 5.812 -0.485 9.888 1.00 35.19 102 LEU A O 1
ATOM 762 N N . GLU A 1 103 ? 7.492 0.214 11.241 1.00 31.45 103 GLU A N 1
ATOM 763 C CA . GLU A 1 103 ? 6.863 1.350 11.888 1.00 31.45 103 GLU A CA 1
ATOM 764 C C . GLU A 1 103 ? 6.348 2.351 10.848 1.00 31.45 103 GLU A C 1
ATOM 766 O O . GLU A 1 103 ? 7.081 2.820 9.974 1.00 31.45 103 GLU A O 1
ATOM 771 N N . LEU A 1 104 ? 5.068 2.690 10.971 1.00 30.16 104 LEU A N 1
ATOM 772 C CA . LEU A 1 104 ? 4.426 3.749 10.208 1.00 30.16 104 LEU A CA 1
ATOM 773 C C . LEU A 1 104 ? 4.635 5.075 10.970 1.00 30.16 104 LEU A C 1
ATOM 775 O O . LEU A 1 104 ? 3.929 5.340 11.948 1.00 30.16 104 LEU A O 1
ATOM 779 N N . ILE A 1 105 ? 5.603 5.897 10.531 1.00 35.56 105 ILE A N 1
ATOM 780 C CA . ILE A 1 105 ? 5.501 7.374 10.658 1.00 35.56 105 ILE A CA 1
ATOM 781 C C . ILE A 1 105 ? 4.226 7.779 9.992 1.00 35.56 105 ILE A C 1
ATOM 783 O O . ILE A 1 105 ? 3.992 7.166 8.928 1.00 35.56 105 ILE A O 1
#

pLDDT: mean 74.6, std 18.46, range [30.16, 90.56]

Organism: Bionectria ochroleuc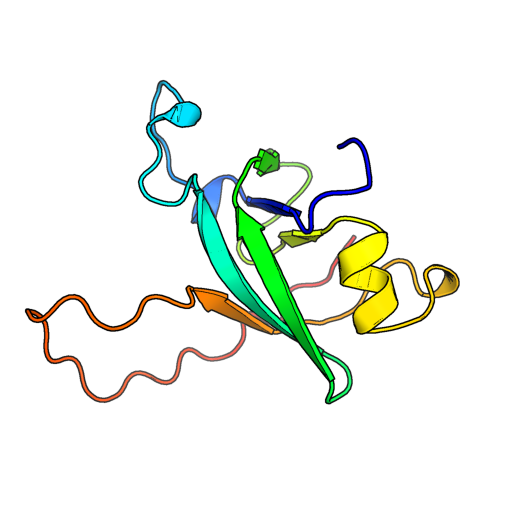a (NCBI:txid29856)

Foldseek 3Di:
DDADAWAKAAECVVQDDDPDSCPGPQAQFKKWKDDPNFIDIHGYHHHDYCVQAPHQDMDTHCVRVVSHHDCVVVDDDMHMDTPDPPPPDDDDPDDPPDRPPDDHD

Radius of gyration: 13.96 Å;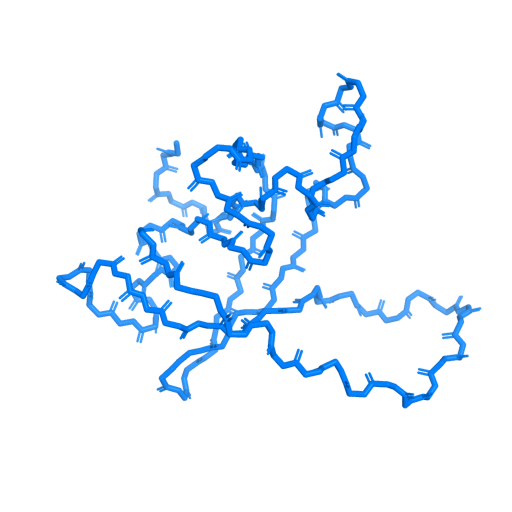 chains: 1; bounding box: 26×36×32 Å

Sequence (105 aa):
MHDTNGVVALSAYDYGTEANPNNAAVCGRWIKITAKGRTTRAQVWDKCPGIECPSGSIDISPSVFQDITDLSVGRLEATWDFEDNPVVGVSAASLIPLPPSLELI

InterPro domains:
  IPR036908 RlpA-like domain superfamily [G3DSA:2.40.40.10] (1-83)
  IPR036908 RlpA-like domain superfamily [SSF50685] (7-84)